Protein AF-A0A2W4LJ87-F1 (afdb_monomer_lite)

pLDDT: mean 85.93, std 9.68, range [39.97, 94.88]

Radius of gyration: 12.06 Å; chains: 1; bounding box: 33×20×30 Å

Secondary structure (DSSP, 8-state):
-PPEEEEETTEEEEEEEEEEES---TTPPTT-EEEETTEEEEE-SSSEEEEEEEEEESS-SS-EEEEHHHHHHHHHHH--

Sequence (80 aa):
MPGLALELFGVRFFVTRARPTGEFARALFPGEVEIRAEGLVARTGDGALLVERATLDDGAEPPTELGASELAARFAELHP

Foldseek 3Di:
DFADWQQDPNWIKGQPDKDWDQDDDPPDDQNDWDQDQQAIWGDHPVGIIGRQKIWTDPPDVVTDIDGRNRRSVVVVVVPD

Structure (mmCIF, N/CA/C/O backbone):
data_AF-A0A2W4LJ87-F1
#
_entry.id   AF-A0A2W4LJ87-F1
#
loop_
_atom_site.group_PDB
_atom_site.id
_atom_site.type_symbol
_atom_site.label_atom_id
_atom_site.label_alt_id
_atom_site.label_comp_id
_atom_site.label_asym_id
_atom_site.label_entity_id
_atom_site.label_seq_id
_atom_site.pdbx_PDB_ins_code
_atom_site.Cartn_x
_atom_site.Cartn_y
_atom_site.Cartn_z
_atom_site.occupancy
_atom_site.B_iso_or_equiv
_atom_site.auth_seq_id
_atom_site.auth_comp_id
_atom_site.auth_asym_id
_atom_site.auth_atom_id
_atom_site.pdbx_PDB_model_num
ATOM 1 N N . MET A 1 1 ? 17.203 -3.960 7.617 1.00 39.97 1 MET A N 1
ATOM 2 C CA . MET A 1 1 ? 15.745 -4.159 7.764 1.00 39.97 1 MET A CA 1
ATOM 3 C C . MET A 1 1 ? 15.166 -4.272 6.369 1.00 39.97 1 MET A C 1
ATOM 5 O O . MET A 1 1 ? 15.389 -3.334 5.614 1.00 39.97 1 MET A O 1
ATOM 9 N N . PRO A 1 2 ? 14.501 -5.371 5.985 1.00 51.59 2 PRO A N 1
ATOM 10 C CA . PRO A 1 2 ? 13.741 -5.368 4.744 1.00 51.59 2 PRO A CA 1
ATOM 11 C C . PRO A 1 2 ? 12.505 -4.475 4.928 1.00 51.59 2 PRO A C 1
ATOM 13 O O . PRO A 1 2 ? 11.824 -4.568 5.950 1.00 51.59 2 PRO A O 1
ATOM 16 N N . GLY A 1 3 ? 12.279 -3.563 3.979 1.00 68.19 3 GLY A N 1
ATOM 17 C CA . GLY A 1 3 ? 11.069 -2.744 3.904 1.00 68.19 3 GLY A CA 1
ATOM 18 C C . GLY A 1 3 ? 9.829 -3.605 3.652 1.00 68.19 3 GLY A C 1
ATOM 19 O O . GLY A 1 3 ? 9.938 -4.754 3.225 1.00 68.19 3 GLY A O 1
ATOM 20 N N . LEU A 1 4 ? 8.645 -3.064 3.940 1.00 76.25 4 LEU A N 1
ATOM 21 C CA . LEU A 1 4 ? 7.378 -3.731 3.637 1.00 76.25 4 LEU A CA 1
ATOM 22 C C . LEU A 1 4 ? 7.251 -3.871 2.113 1.00 76.25 4 LEU A C 1
ATOM 24 O O . LEU A 1 4 ? 7.226 -2.865 1.408 1.00 76.25 4 LEU A O 1
ATOM 28 N N . ALA A 1 5 ? 7.182 -5.104 1.613 1.00 84.12 5 ALA A N 1
ATOM 29 C CA . ALA A 1 5 ? 6.831 -5.360 0.223 1.00 84.12 5 ALA A CA 1
ATOM 30 C C . ALA A 1 5 ? 5.305 -5.304 0.085 1.00 84.12 5 ALA A C 1
ATOM 32 O O . ALA A 1 5 ? 4.590 -6.021 0.788 1.00 84.12 5 ALA A O 1
ATOM 33 N N . LEU A 1 6 ? 4.819 -4.439 -0.798 1.00 85.62 6 LEU A N 1
ATOM 34 C CA . LEU A 1 6 ? 3.422 -4.367 -1.201 1.00 85.62 6 LEU A CA 1
ATOM 35 C C . LEU A 1 6 ? 3.312 -4.900 -2.623 1.00 85.62 6 LEU A C 1
ATOM 37 O O . LE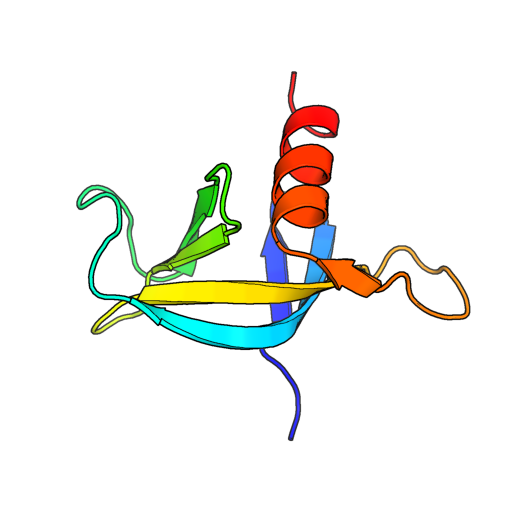U A 1 6 ? 4.035 -4.455 -3.511 1.00 85.62 6 LEU A O 1
ATOM 41 N N . GLU A 1 7 ? 2.399 -5.840 -2.834 1.00 85.88 7 GLU A N 1
ATOM 42 C CA . GLU A 1 7 ? 2.017 -6.274 -4.171 1.00 85.88 7 GLU A CA 1
ATOM 43 C C . GLU A 1 7 ? 0.594 -5.799 -4.426 1.00 85.88 7 GLU A C 1
ATOM 45 O O . GLU A 1 7 ? -0.346 -6.203 -3.742 1.00 85.88 7 GLU A O 1
ATOM 50 N N . LEU A 1 8 ? 0.454 -4.896 -5.387 1.00 80.19 8 LEU A N 1
ATOM 5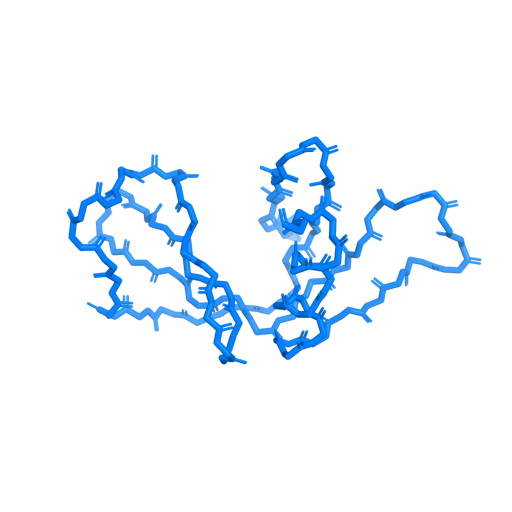1 C CA . LEU A 1 8 ? -0.817 -4.299 -5.754 1.00 80.19 8 LEU A CA 1
ATOM 52 C C . LEU A 1 8 ? -1.033 -4.566 -7.232 1.00 80.19 8 LEU A C 1
ATOM 54 O O . LEU A 1 8 ? -0.271 -4.098 -8.073 1.00 80.19 8 LEU A O 1
ATOM 58 N N . PHE A 1 9 ? -2.045 -5.378 -7.532 1.00 80.31 9 PHE A N 1
ATOM 59 C CA . PHE A 1 9 ? -2.379 -5.784 -8.900 1.00 80.31 9 PHE A CA 1
ATOM 60 C C . PHE A 1 9 ? -1.198 -6.422 -9.660 1.00 80.31 9 PHE A C 1
ATOM 62 O O . PHE A 1 9 ? -1.026 -6.217 -10.857 1.00 80.31 9 PHE A O 1
ATOM 69 N N . GLY A 1 10 ? -0.359 -7.191 -8.957 1.00 81.69 10 GLY A N 1
ATOM 70 C CA . GLY A 1 10 ? 0.833 -7.832 -9.527 1.00 81.69 10 GLY A CA 1
ATOM 71 C C . GLY A 1 10 ? 2.034 -6.899 -9.711 1.00 81.69 10 GLY A C 1
ATOM 72 O O . GLY A 1 10 ? 3.104 -7.363 -10.097 1.00 81.69 10 GLY A O 1
ATOM 73 N N . VAL A 1 11 ? 1.890 -5.607 -9.400 1.00 83.44 11 VAL A N 1
ATOM 74 C CA . VAL A 1 11 ? 2.998 -4.650 -9.367 1.00 83.44 11 VAL A CA 1
ATOM 75 C C . VAL A 1 11 ? 3.581 -4.609 -7.961 1.00 83.44 11 VAL A C 1
ATOM 77 O O . VAL A 1 11 ? 2.858 -4.453 -6.972 1.00 83.44 11 VAL A O 1
ATOM 80 N N . ARG A 1 12 ? 4.903 -4.768 -7.869 1.00 87.38 12 ARG A N 1
ATOM 81 C CA . ARG A 1 12 ? 5.619 -4.829 -6.596 1.00 87.38 12 ARG A CA 1
ATOM 82 C C . ARG A 1 12 ? 6.231 -3.487 -6.245 1.00 87.38 12 ARG A C 1
ATOM 84 O O . ARG A 1 12 ? 6.907 -2.852 -7.049 1.00 87.38 12 ARG A O 1
ATOM 91 N N . PHE A 1 13 ? 6.013 -3.096 -5.001 1.00 88.56 13 PHE A N 1
ATOM 92 C CA . PHE A 1 13 ? 6.564 -1.897 -4.403 1.00 88.56 13 PHE A CA 1
ATOM 93 C C . PHE A 1 13 ? 7.274 -2.270 -3.111 1.00 88.56 13 PHE A C 1
ATOM 95 O O . PHE A 1 13 ? 6.751 -3.033 -2.298 1.00 88.56 13 PHE A O 1
ATOM 102 N N . PHE A 1 14 ? 8.437 -1.679 -2.875 1.00 90.75 14 PHE A N 1
ATOM 103 C CA . PHE A 1 14 ? 9.108 -1.760 -1.585 1.00 90.75 14 PHE A CA 1
ATOM 104 C C . PHE A 1 14 ? 8.930 -0.441 -0.852 1.00 90.75 14 PHE A C 1
ATOM 106 O O . PHE A 1 14 ? 9.461 0.591 -1.254 1.00 90.75 14 PHE A O 1
ATOM 113 N N . VAL A 1 15 ? 8.168 -0.467 0.234 1.00 91.38 15 VAL A N 1
ATOM 114 C CA . VAL A 1 15 ? 7.915 0.716 1.054 1.00 91.38 15 VAL A CA 1
ATOM 115 C C . VAL A 1 15 ? 9.201 1.123 1.763 1.00 91.38 15 VAL A C 1
ATOM 117 O O . VAL A 1 15 ? 9.735 0.383 2.593 1.00 91.38 15 VAL A O 1
ATOM 120 N N . THR A 1 16 ? 9.669 2.332 1.459 1.00 91.69 16 THR A N 1
ATOM 121 C CA . THR A 1 16 ? 10.851 2.944 2.078 1.00 91.69 16 THR A CA 1
ATOM 122 C C . THR A 1 16 ? 10.468 3.898 3.205 1.00 91.69 16 THR A C 1
ATOM 124 O O . THR A 1 16 ? 11.265 4.123 4.119 1.00 91.69 16 THR A O 1
ATOM 127 N N . ARG A 1 17 ? 9.237 4.432 3.191 1.00 91.25 17 ARG A N 1
ATOM 128 C CA . ARG A 1 17 ? 8.708 5.282 4.261 1.00 91.25 17 ARG A CA 1
ATOM 129 C C . ARG A 1 17 ? 7.196 5.141 4.414 1.00 91.25 17 ARG A C 1
ATOM 131 O O . ARG A 1 17 ? 6.447 5.296 3.453 1.00 91.25 17 ARG A O 1
ATOM 138 N N . ALA A 1 18 ? 6.756 4.928 5.649 1.00 92.62 18 ALA A N 1
ATOM 139 C CA . ALA A 1 18 ? 5.350 4.926 6.028 1.00 92.62 18 ALA A CA 1
ATOM 140 C C . ALA A 1 18 ? 5.176 5.469 7.448 1.00 92.62 18 ALA A C 1
ATOM 142 O O . ALA A 1 18 ? 6.114 5.444 8.252 1.00 92.62 18 ALA A O 1
ATOM 143 N N . ARG A 1 19 ? 3.963 5.918 7.765 1.00 93.19 19 ARG A N 1
ATOM 144 C CA . ARG A 1 19 ? 3.570 6.318 9.119 1.00 93.19 19 ARG A CA 1
ATOM 145 C C . ARG A 1 19 ? 2.258 5.649 9.536 1.00 93.19 19 ARG A C 1
ATOM 147 O O . ARG A 1 19 ? 1.411 5.403 8.677 1.00 93.19 19 ARG A O 1
ATOM 154 N N . PRO A 1 20 ? 2.044 5.394 10.836 1.00 94.56 20 PRO A N 1
ATOM 155 C CA . PRO A 1 20 ? 0.747 4.950 11.328 1.00 94.56 20 PRO A CA 1
ATOM 156 C C . PRO A 1 20 ? -0.365 5.951 10.994 1.00 94.56 20 PRO A C 1
ATOM 158 O O . PRO A 1 20 ? -0.153 7.170 11.000 1.00 94.56 20 PRO A O 1
ATOM 161 N N . THR A 1 21 ? -1.562 5.434 10.732 1.00 93.31 21 THR A N 1
ATOM 162 C CA . THR A 1 21 ? -2.784 6.225 10.586 1.00 93.31 21 THR A CA 1
ATOM 163 C C . THR A 1 21 ? -3.982 5.486 11.183 1.00 93.31 21 THR A C 1
ATOM 165 O O . THR A 1 21 ? -4.082 4.263 11.100 1.00 93.31 21 THR A O 1
ATOM 168 N N . GLY A 1 22 ? -4.890 6.239 11.807 1.00 89.69 22 GLY A N 1
ATOM 169 C CA . GLY A 1 22 ? -6.187 5.735 12.272 1.00 89.69 22 GLY A CA 1
ATOM 170 C C . GLY A 1 22 ? -7.301 5.895 11.234 1.00 89.69 22 GLY A C 1
ATOM 171 O O . GLY A 1 22 ? -8.422 5.449 11.463 1.00 89.69 22 GLY A O 1
ATOM 172 N N . GLU A 1 23 ? -7.003 6.537 10.104 1.00 90.56 23 GLU A N 1
ATOM 173 C CA . GLU A 1 23 ? -7.972 6.867 9.064 1.00 90.56 23 GLU A CA 1
ATOM 174 C C . GLU A 1 23 ? -7.831 5.910 7.882 1.00 90.56 23 GLU A C 1
ATOM 176 O O . GLU A 1 23 ? -6.888 6.008 7.101 1.00 90.56 23 GLU A O 1
ATOM 181 N N . PHE A 1 24 ? -8.793 5.011 7.717 1.00 92.00 24 PHE A N 1
ATOM 182 C CA . PHE A 1 24 ? -8.885 4.046 6.618 1.00 92.00 24 PHE A CA 1
ATOM 183 C C . PHE A 1 24 ? -10.355 3.676 6.398 1.00 92.00 24 PHE A C 1
ATOM 185 O O . PHE A 1 24 ? -11.171 3.751 7.328 1.00 92.00 24 PHE A O 1
ATOM 192 N N . ALA A 1 25 ? -10.710 3.271 5.182 1.00 89.56 25 ALA A N 1
ATOM 193 C CA . ALA A 1 25 ? -12.047 2.779 4.901 1.00 89.56 25 ALA A CA 1
ATOM 194 C C . ALA A 1 25 ? -12.332 1.530 5.751 1.00 89.56 25 ALA A C 1
ATOM 196 O O . ALA A 1 25 ? -11.631 0.524 5.674 1.00 89.56 25 ALA A O 1
ATOM 197 N N . ARG A 1 26 ? -13.394 1.576 6.566 1.00 89.06 26 ARG A N 1
ATOM 198 C CA . ARG A 1 26 ? -13.744 0.481 7.495 1.00 89.06 26 ARG A CA 1
ATOM 199 C C . ARG A 1 26 ? -14.100 -0.834 6.801 1.00 89.06 26 ARG A C 1
ATOM 201 O O . ARG A 1 26 ? -14.152 -1.861 7.465 1.00 89.06 26 ARG A O 1
ATOM 208 N N . ALA A 1 27 ? -14.382 -0.777 5.503 1.00 92.12 27 ALA A N 1
ATOM 209 C CA . ALA A 1 27 ? -14.657 -1.945 4.681 1.00 92.12 27 ALA A CA 1
ATOM 210 C C . ALA A 1 27 ? -13.390 -2.744 4.325 1.00 92.12 27 ALA A C 1
ATOM 212 O O . ALA A 1 27 ? -13.531 -3.876 3.881 1.00 92.12 27 ALA A O 1
ATOM 213 N N . LEU A 1 28 ? -12.189 -2.181 4.520 1.00 91.50 28 LEU A N 1
ATOM 214 C CA . LEU A 1 28 ? -10.933 -2.854 4.192 1.00 91.50 28 LEU A CA 1
ATOM 215 C C . LEU A 1 28 ? -10.595 -3.957 5.195 1.00 91.50 28 LEU A C 1
ATOM 217 O O . LEU A 1 28 ? -10.596 -3.744 6.416 1.00 91.50 28 LEU A O 1
ATOM 221 N N . PHE A 1 29 ? -10.209 -5.110 4.667 1.00 94.44 29 PHE A N 1
ATOM 222 C CA . PHE A 1 29 ? -9.608 -6.199 5.422 1.00 94.44 29 PHE A CA 1
ATOM 223 C C . PHE A 1 29 ? -8.095 -5.987 5.600 1.00 94.44 29 PHE A C 1
ATOM 225 O O . PHE A 1 29 ? -7.459 -5.299 4.802 1.00 94.44 29 PHE A O 1
ATOM 232 N N . PRO A 1 30 ? -7.472 -6.571 6.643 1.00 92.88 30 PRO A N 1
ATOM 233 C CA . PRO A 1 30 ? -6.017 -6.582 6.767 1.00 92.88 30 PRO A CA 1
ATOM 234 C C . PRO A 1 30 ? -5.336 -7.144 5.513 1.00 92.88 30 PRO A C 1
ATOM 236 O O . PRO A 1 30 ? -5.679 -8.232 5.057 1.00 92.88 30 PRO A O 1
ATOM 239 N N . GLY A 1 31 ? -4.356 -6.408 4.989 1.00 90.81 31 GLY A N 1
ATOM 240 C CA . GLY A 1 31 ? -3.676 -6.707 3.726 1.00 90.81 31 GLY A CA 1
ATOM 241 C C . GLY A 1 31 ? -4.247 -5.965 2.514 1.00 90.81 31 GLY A C 1
ATOM 242 O O . GLY A 1 31 ? -3.571 -5.898 1.491 1.00 90.81 31 GLY A O 1
ATOM 243 N N . GLU A 1 32 ? -5.434 -5.365 2.622 1.00 91.88 32 GLU A N 1
ATOM 244 C CA . GLU A 1 32 ? -5.996 -4.521 1.567 1.00 91.88 32 GLU A CA 1
ATOM 245 C C . GLU A 1 32 ? -5.502 -3.075 1.670 1.00 91.88 32 GLU A C 1
ATOM 247 O O . GLU A 1 32 ? -5.063 -2.602 2.727 1.00 91.88 32 GLU A O 1
ATOM 252 N N . VAL A 1 33 ? -5.581 -2.363 0.546 1.00 90.69 33 VAL A N 1
ATOM 253 C CA . VAL A 1 33 ? -5.052 -1.009 0.404 1.00 90.69 33 VAL A CA 1
ATOM 254 C C . VAL A 1 33 ? -6.114 -0.072 -0.159 1.00 90.69 33 VAL A C 1
ATOM 256 O O . VAL A 1 33 ? -6.772 -0.371 -1.151 1.00 90.69 33 VAL A O 1
ATOM 259 N N . GLU A 1 34 ? -6.250 1.088 0.475 1.00 91.44 34 GLU A N 1
ATOM 260 C CA . GLU A 1 34 ? -6.970 2.249 -0.040 1.00 91.44 34 GLU A CA 1
ATOM 261 C C . GLU A 1 34 ? -6.016 3.127 -0.852 1.00 91.44 34 GLU A C 1
ATOM 263 O O . GLU A 1 34 ? -4.907 3.416 -0.396 1.00 91.44 34 GLU A O 1
ATOM 268 N N . ILE A 1 35 ? -6.456 3.621 -2.006 1.00 88.38 35 ILE A N 1
ATOM 269 C CA . ILE A 1 35 ? -5.717 4.631 -2.770 1.00 88.38 35 ILE A CA 1
ATOM 270 C C . ILE A 1 35 ? -6.339 5.995 -2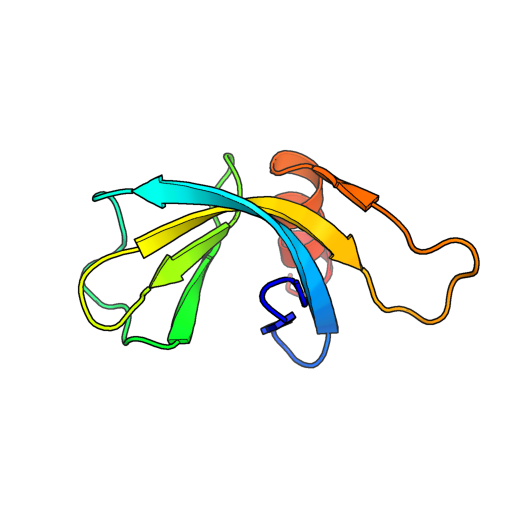.480 1.00 88.38 35 ILE A C 1
ATOM 272 O O . ILE A 1 35 ? -7.550 6.170 -2.620 1.00 88.38 35 ILE A O 1
ATOM 276 N N . ARG A 1 36 ? -5.514 6.968 -2.092 1.00 87.56 36 ARG A N 1
ATOM 277 C CA . ARG A 1 36 ? -5.927 8.346 -1.817 1.00 87.56 36 ARG A CA 1
ATOM 278 C C . ARG A 1 36 ? -5.007 9.350 -2.497 1.00 87.56 36 ARG A C 1
ATOM 280 O O . ARG A 1 36 ? -3.914 9.007 -2.933 1.00 87.56 36 ARG A O 1
ATOM 287 N N . ALA A 1 37 ? -5.425 10.613 -2.544 1.00 82.06 37 ALA A N 1
ATOM 288 C CA . ALA A 1 37 ? -4.607 11.690 -3.104 1.00 82.06 37 ALA A CA 1
ATOM 289 C C . ALA A 1 37 ? -3.277 11.862 -2.345 1.00 82.06 37 ALA A C 1
ATOM 291 O O . ALA A 1 37 ? -2.248 12.181 -2.939 1.00 82.06 37 ALA A O 1
ATOM 292 N N . GLU A 1 38 ? -3.295 11.623 -1.034 1.00 83.62 38 GLU A N 1
ATOM 293 C CA . GLU A 1 38 ? -2.142 11.710 -0.142 1.00 83.62 38 GLU A CA 1
ATOM 294 C C . GLU A 1 38 ? -1.299 10.426 -0.056 1.00 83.62 38 GLU A C 1
ATOM 296 O O . GLU A 1 38 ? -0.389 10.373 0.772 1.00 83.62 38 GLU A O 1
ATOM 301 N N . GLY A 1 39 ? -1.588 9.400 -0.867 1.00 88.38 39 GLY A N 1
ATOM 302 C CA . GLY A 1 39 ? -0.825 8.149 -0.927 1.00 88.38 39 GLY A CA 1
ATOM 303 C C . GLY A 1 39 ? -1.676 6.893 -0.746 1.00 88.38 39 GLY A C 1
ATOM 304 O O . GLY A 1 39 ? -2.867 6.870 -1.048 1.00 88.38 39 GLY A O 1
ATOM 305 N N . LEU A 1 40 ? -1.048 5.821 -0.261 1.00 91.19 40 LEU A N 1
ATOM 306 C CA . LEU A 1 40 ? -1.691 4.513 -0.095 1.00 91.19 40 LEU A CA 1
ATOM 307 C C . LEU A 1 40 ? -1.897 4.210 1.379 1.00 91.19 40 LEU A C 1
ATOM 309 O O . LEU A 1 40 ? -0.954 4.308 2.164 1.00 91.19 40 LEU A O 1
ATOM 313 N N . VAL A 1 41 ? -3.099 3.788 1.754 1.00 93.62 41 VAL A N 1
ATOM 314 C CA . VAL A 1 41 ? -3.407 3.377 3.123 1.00 93.62 41 VAL A CA 1
ATOM 315 C C . VAL A 1 41 ? -3.557 1.865 3.173 1.00 93.62 41 VAL A C 1
ATOM 317 O O . VAL A 1 41 ? -4.566 1.324 2.736 1.00 93.62 41 VAL A O 1
ATOM 320 N N . ALA A 1 42 ? -2.559 1.176 3.720 1.00 92.69 42 ALA A N 1
ATOM 321 C CA . ALA A 1 42 ? -2.581 -0.272 3.892 1.00 92.69 42 ALA A CA 1
ATOM 322 C C . ALA A 1 42 ? -3.181 -0.647 5.251 1.00 92.69 42 ALA A C 1
ATOM 324 O O . ALA A 1 42 ? -2.666 -0.237 6.298 1.00 92.69 42 ALA A O 1
ATOM 325 N N . ARG A 1 43 ? -4.254 -1.442 5.253 1.00 93.81 43 ARG A N 1
ATOM 326 C CA . ARG A 1 43 ? -4.878 -1.941 6.482 1.00 93.81 43 ARG A CA 1
ATOM 327 C C . ARG A 1 43 ? -4.017 -3.050 7.088 1.00 93.81 43 ARG A C 1
ATOM 329 O O . ARG A 1 43 ? -3.686 -4.032 6.426 1.00 93.81 43 ARG A O 1
ATOM 336 N N . THR A 1 44 ? -3.688 -2.921 8.369 1.00 91.50 44 THR A N 1
ATOM 337 C CA . THR A 1 44 ? -3.030 -3.964 9.169 1.00 91.50 44 THR A CA 1
ATOM 338 C C . THR A 1 44 ? -4.054 -4.674 10.061 1.00 91.50 44 THR A C 1
ATOM 340 O O . THR A 1 44 ? -5.239 -4.333 10.068 1.00 91.50 44 THR A O 1
ATOM 343 N N . GLY A 1 45 ? -3.618 -5.682 10.824 1.00 90.38 45 GLY A N 1
ATOM 344 C CA . GLY A 1 45 ? -4.496 -6.396 11.760 1.00 90.38 45 GLY A CA 1
ATOM 345 C C . GLY A 1 45 ? -5.087 -5.502 12.860 1.00 90.38 45 GLY A C 1
ATOM 346 O O . GLY A 1 45 ? -6.211 -5.725 13.302 1.00 90.38 45 GLY A O 1
ATOM 347 N N . ASP A 1 46 ? -4.359 -4.465 13.269 1.00 89.81 46 ASP A N 1
ATOM 348 C CA . ASP A 1 46 ? -4.662 -3.593 14.407 1.00 89.81 46 ASP A CA 1
ATOM 349 C C . ASP A 1 46 ? -4.868 -2.115 14.029 1.00 89.81 46 ASP A C 1
ATOM 351 O O . ASP A 1 46 ? -5.478 -1.358 14.781 1.00 89.81 46 ASP A O 1
ATOM 355 N N . GLY A 1 47 ? -4.446 -1.693 12.839 1.00 93.06 47 GLY A N 1
ATOM 356 C CA . GLY A 1 47 ? -4.398 -0.288 12.442 1.00 93.06 47 GLY A CA 1
ATOM 357 C C . GLY A 1 47 ? -4.258 -0.119 10.934 1.00 93.06 47 GLY A C 1
ATOM 358 O O . GLY A 1 47 ? -4.716 -0.946 10.146 1.00 93.06 47 GLY A O 1
ATOM 359 N N . ALA A 1 48 ? -3.666 0.980 10.507 1.00 94.88 48 ALA A N 1
ATOM 360 C CA . ALA A 1 48 ? -3.305 1.160 9.115 1.00 94.88 48 ALA A CA 1
ATOM 361 C C . ALA A 1 48 ? -1.996 1.938 9.006 1.00 94.88 48 ALA A C 1
ATOM 363 O O . ALA A 1 48 ? -1.576 2.639 9.933 1.00 94.88 48 ALA A O 1
ATOM 364 N N . LEU A 1 49 ? -1.356 1.808 7.852 1.00 93.94 49 LEU A N 1
ATOM 365 C CA . LEU A 1 49 ? -0.150 2.537 7.493 1.00 93.94 49 LEU A CA 1
ATOM 366 C C . LEU A 1 49 ? -0.445 3.416 6.286 1.00 93.94 49 LEU A C 1
ATOM 368 O O . LEU A 1 49 ? -0.914 2.912 5.270 1.00 93.94 49 LEU A O 1
ATOM 372 N N . LEU A 1 50 ? -0.129 4.706 6.382 1.00 94.12 50 LEU A N 1
ATOM 373 C CA . LEU A 1 50 ? -0.025 5.568 5.211 1.00 94.12 50 LEU A CA 1
ATOM 374 C C . LEU A 1 50 ? 1.387 5.429 4.636 1.00 94.12 50 LEU A C 1
ATOM 376 O O . LEU A 1 50 ? 2.369 5.766 5.305 1.00 94.12 50 LEU A O 1
ATOM 380 N N . VAL A 1 51 ? 1.476 4.940 3.406 1.00 92.50 51 VAL A N 1
ATOM 381 C CA . VAL A 1 51 ? 2.711 4.835 2.630 1.00 92.50 51 VAL A CA 1
ATOM 382 C C . VAL A 1 51 ? 3.033 6.199 2.034 1.00 92.50 51 VAL A C 1
ATOM 384 O O . VAL A 1 51 ? 2.278 6.728 1.222 1.00 92.50 51 VAL A O 1
ATOM 387 N N . GLU A 1 52 ? 4.172 6.757 2.438 1.00 90.75 52 GLU A N 1
ATOM 388 C CA . GLU A 1 52 ? 4.635 8.073 1.990 1.00 90.75 52 GLU A CA 1
ATOM 389 C C . GLU A 1 52 ? 5.638 7.961 0.837 1.00 90.75 52 GLU A C 1
ATOM 391 O O . GLU A 1 52 ? 5.703 8.860 -0.003 1.00 90.75 52 GLU A O 1
ATOM 396 N N . ARG A 1 53 ? 6.439 6.884 0.820 1.00 91.75 53 ARG A N 1
ATOM 397 C CA . ARG A 1 53 ? 7.407 6.572 -0.241 1.00 91.75 53 ARG A CA 1
ATOM 398 C C . ARG A 1 53 ? 7.578 5.073 -0.439 1.00 91.75 53 ARG A C 1
ATOM 400 O O . ARG A 1 53 ? 7.618 4.313 0.537 1.00 91.75 53 ARG A O 1
ATOM 407 N N . ALA A 1 54 ? 7.749 4.674 -1.692 1.00 92.12 54 ALA A N 1
ATOM 408 C CA . ALA A 1 54 ? 8.112 3.316 -2.062 1.00 92.12 54 ALA A CA 1
ATOM 409 C C . ALA A 1 54 ? 8.950 3.296 -3.345 1.00 92.12 54 ALA A C 1
ATOM 411 O O . ALA A 1 54 ? 8.848 4.199 -4.168 1.00 92.12 54 ALA A O 1
ATOM 412 N N . THR A 1 55 ? 9.757 2.256 -3.528 1.00 91.94 55 THR A N 1
ATOM 413 C CA . THR A 1 55 ? 10.431 1.983 -4.801 1.00 91.94 55 THR A CA 1
ATOM 414 C C . THR A 1 55 ? 9.624 0.980 -5.607 1.00 91.94 55 THR A C 1
ATOM 416 O O . THR A 1 55 ? 9.237 -0.062 -5.076 1.00 91.94 55 THR A O 1
ATOM 419 N N . LEU A 1 56 ? 9.390 1.288 -6.876 1.00 89.12 56 LEU A N 1
ATOM 420 C CA . LEU A 1 56 ? 8.776 0.388 -7.841 1.00 89.12 56 LEU A CA 1
ATOM 421 C C . LEU A 1 56 ? 9.800 -0.659 -8.303 1.00 89.12 56 LEU A C 1
ATOM 423 O O . LEU A 1 56 ? 10.931 -0.313 -8.646 1.00 89.12 56 LEU A O 1
ATOM 427 N N . ASP A 1 57 ? 9.388 -1.924 -8.304 1.00 86.12 57 ASP A N 1
ATOM 428 C CA . ASP A 1 57 ? 10.154 -3.050 -8.839 1.00 86.12 57 ASP A CA 1
ATOM 429 C C . ASP A 1 57 ? 9.620 -3.424 -10.229 1.00 86.12 57 ASP A C 1
ATOM 431 O O . ASP A 1 57 ? 8.794 -4.323 -10.387 1.00 86.12 57 ASP A O 1
ATOM 435 N N . ASP A 1 58 ? 10.048 -2.662 -11.237 1.00 83.62 58 ASP A N 1
ATOM 436 C CA . ASP A 1 58 ? 9.703 -2.833 -12.656 1.00 83.62 58 ASP A CA 1
ATO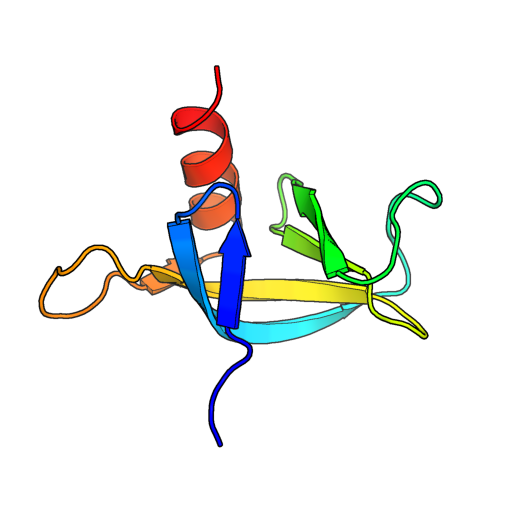M 437 C C . ASP A 1 58 ? 10.888 -3.331 -13.506 1.00 83.62 58 ASP A C 1
ATOM 439 O O . ASP A 1 58 ? 10.816 -3.362 -14.735 1.00 83.62 58 ASP A O 1
ATOM 443 N N . GLY A 1 59 ? 11.984 -3.734 -12.857 1.00 82.88 59 GLY A N 1
ATOM 444 C CA . GLY A 1 59 ? 13.219 -4.152 -13.519 1.00 82.88 59 GLY A CA 1
ATOM 445 C C . GLY A 1 59 ? 14.108 -3.003 -14.012 1.00 82.88 59 GLY A C 1
ATOM 446 O O . GLY A 1 59 ? 15.107 -3.279 -14.678 1.00 82.88 59 GLY A O 1
ATOM 447 N N . ALA A 1 60 ? 13.789 -1.740 -13.702 1.00 83.00 60 ALA A N 1
ATOM 448 C CA . ALA A 1 60 ? 14.681 -0.612 -13.965 1.00 83.00 60 ALA A CA 1
ATOM 449 C C . ALA A 1 60 ? 15.904 -0.610 -13.027 1.00 83.00 60 ALA A C 1
ATOM 451 O O . ALA A 1 60 ? 15.808 -0.933 -11.842 1.00 83.00 60 ALA A O 1
ATOM 452 N N . GLU A 1 61 ? 17.059 -0.186 -13.549 1.00 83.50 61 GLU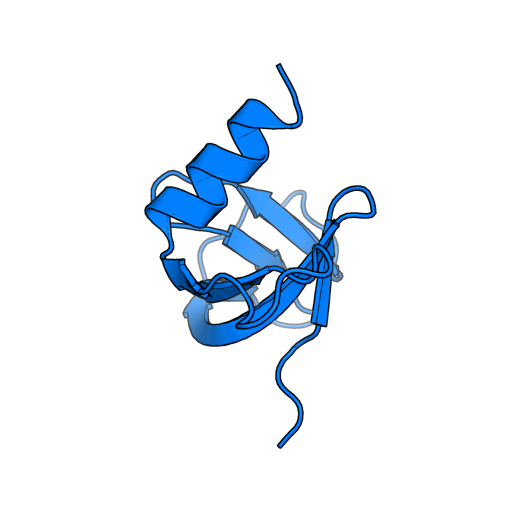 A N 1
ATOM 453 C CA . GLU A 1 61 ? 18.278 0.018 -12.764 1.00 83.50 61 GLU A CA 1
ATOM 454 C C . GLU A 1 61 ? 18.817 1.448 -12.992 1.00 83.50 61 GLU A C 1
ATOM 456 O O . GLU A 1 61 ? 19.255 1.762 -14.104 1.00 83.50 61 GLU A O 1
ATOM 461 N N . PRO A 1 62 ? 18.784 2.341 -11.976 1.00 81.31 62 PRO A N 1
ATOM 462 C CA . PRO A 1 62 ? 18.331 2.110 -10.598 1.00 81.31 62 PRO A CA 1
ATOM 463 C C . PRO A 1 62 ? 16.792 2.014 -10.457 1.00 81.31 62 PRO A C 1
ATOM 465 O O . PRO A 1 62 ? 16.078 2.529 -11.319 1.00 81.31 62 PRO A O 1
ATOM 468 N N . PRO A 1 63 ? 16.278 1.416 -9.359 1.00 84.62 63 PRO A N 1
ATOM 469 C CA . PRO A 1 63 ? 14.844 1.355 -9.080 1.00 84.62 63 PRO A CA 1
ATOM 470 C C . PRO A 1 63 ? 14.210 2.745 -9.019 1.00 84.62 63 PRO A C 1
ATOM 472 O O . PRO A 1 63 ? 14.803 3.686 -8.482 1.00 84.62 63 PRO A O 1
ATOM 475 N N . THR A 1 64 ? 12.975 2.861 -9.501 1.00 89.94 64 THR A N 1
ATOM 476 C CA . THR A 1 64 ? 12.242 4.131 -9.479 1.00 89.94 64 THR A CA 1
ATOM 477 C C . THR A 1 64 ? 11.669 4.380 -8.082 1.00 89.94 64 THR A C 1
ATOM 479 O O . THR A 1 64 ? 10.787 3.647 -7.636 1.00 89.94 64 THR A O 1
ATOM 482 N N . GLU A 1 65 ? 12.138 5.413 -7.375 1.00 91.69 65 GLU A N 1
ATOM 483 C CA . GLU A 1 65 ? 11.509 5.868 -6.125 1.00 91.69 65 GLU A CA 1
ATOM 484 C C . GLU A 1 65 ? 10.297 6.754 -6.437 1.00 91.69 65 GLU A C 1
ATOM 486 O O . GLU A 1 65 ? 10.379 7.660 -7.262 1.00 91.69 65 GLU A O 1
ATOM 491 N N . LEU A 1 66 ? 9.178 6.483 -5.767 1.00 91.69 66 LEU A N 1
ATOM 492 C CA . LEU A 1 66 ? 7.914 7.192 -5.924 1.00 91.69 66 LEU A CA 1
ATOM 493 C C . LEU A 1 66 ? 7.478 7.783 -4.580 1.00 91.69 66 LEU A C 1
ATOM 495 O O . LEU A 1 66 ? 7.435 7.091 -3.553 1.00 91.69 66 LEU A O 1
ATOM 499 N N . GLY A 1 67 ? 7.119 9.064 -4.592 1.00 90.38 67 GLY A N 1
ATOM 500 C CA . GLY A 1 67 ? 6.430 9.730 -3.493 1.00 90.38 67 GLY A CA 1
ATOM 501 C C . GLY A 1 67 ? 4.932 9.420 -3.461 1.00 90.38 67 GLY A C 1
ATOM 502 O O . GLY A 1 67 ? 4.363 8.871 -4.398 1.00 90.38 67 GLY A O 1
ATOM 503 N N . ALA A 1 68 ? 4.267 9.815 -2.378 1.00 86.25 68 ALA A N 1
ATOM 504 C CA . ALA A 1 68 ? 2.847 9.560 -2.140 1.00 86.25 68 ALA A CA 1
ATOM 505 C C . ALA A 1 68 ? 1.909 9.918 -3.312 1.00 86.25 68 ALA A C 1
ATOM 507 O O . ALA A 1 68 ? 1.090 9.097 -3.722 1.00 86.25 68 ALA A O 1
ATOM 508 N N . SER A 1 69 ? 2.045 11.121 -3.879 1.00 83.56 69 SER A N 1
ATOM 509 C CA . SER A 1 69 ? 1.219 11.565 -5.009 1.00 83.56 69 SER A CA 1
ATOM 510 C C . SER A 1 69 ? 1.523 10.795 -6.296 1.00 83.56 69 SER A C 1
ATOM 512 O O . SER A 1 69 ? 0.620 10.530 -7.084 1.00 83.56 69 SER A O 1
ATOM 514 N N . GLU A 1 70 ? 2.785 10.417 -6.506 1.00 88.62 70 GLU A N 1
ATOM 515 C CA . GLU A 1 70 ? 3.218 9.641 -7.673 1.00 88.62 70 GLU A CA 1
ATOM 516 C C . GLU A 1 70 ? 2.744 8.193 -7.568 1.00 88.62 70 GLU A C 1
ATOM 518 O O . GLU A 1 70 ? 2.290 7.635 -8.559 1.00 88.62 70 GLU A O 1
ATOM 523 N N . LEU A 1 71 ? 2.762 7.609 -6.366 1.00 85.75 71 LEU A N 1
ATOM 524 C CA . LEU A 1 71 ? 2.158 6.307 -6.095 1.00 85.75 71 LEU A CA 1
ATOM 525 C C . LEU A 1 71 ? 0.677 6.323 -6.476 1.00 85.75 71 LEU A C 1
ATOM 527 O O . LEU A 1 71 ? 0.257 5.522 -7.305 1.00 85.75 71 LEU A O 1
ATOM 531 N N . ALA A 1 72 ? -0.096 7.267 -5.935 1.00 84.00 72 ALA A N 1
ATOM 532 C CA . ALA A 1 72 ? -1.523 7.379 -6.229 1.00 84.00 72 ALA A CA 1
ATOM 533 C C . ALA A 1 72 ? -1.807 7.555 -7.732 1.00 84.00 72 ALA A C 1
ATOM 535 O O . ALA A 1 72 ? -2.682 6.881 -8.277 1.00 84.00 72 ALA A O 1
ATOM 536 N N . ALA A 1 73 ? -1.035 8.410 -8.412 1.00 83.62 73 ALA A N 1
ATOM 537 C CA . ALA A 1 73 ? -1.157 8.627 -9.852 1.00 83.62 73 ALA A CA 1
ATOM 538 C C . ALA A 1 73 ? -0.825 7.365 -10.660 1.00 83.62 73 ALA A C 1
ATOM 540 O O . ALA A 1 73 ? -1.591 6.990 -11.5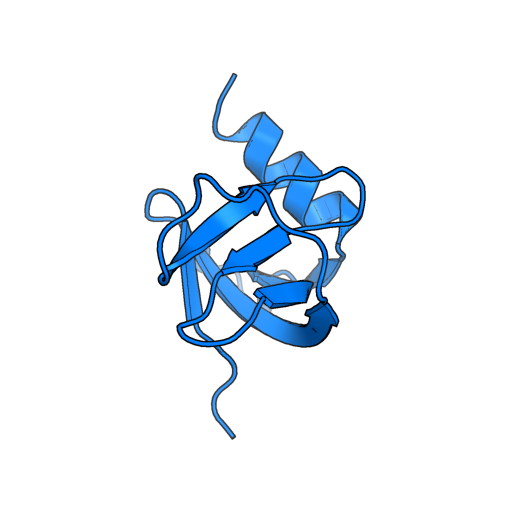46 1.00 83.62 73 ALA A O 1
ATOM 541 N N . ARG A 1 74 ? 0.262 6.661 -10.317 1.00 81.94 74 ARG A N 1
ATOM 542 C CA . ARG A 1 74 ? 0.632 5.402 -10.976 1.00 81.94 74 ARG A CA 1
ATOM 543 C C . ARG A 1 74 ? -0.456 4.345 -10.863 1.00 81.94 74 ARG A C 1
ATOM 545 O O . ARG A 1 74 ? -0.696 3.632 -11.830 1.00 81.94 74 ARG A O 1
ATOM 552 N N . PHE A 1 75 ? -1.155 4.265 -9.733 1.00 76.50 75 PHE A N 1
ATOM 553 C CA . PHE A 1 75 ? -2.287 3.346 -9.612 1.00 76.50 75 PHE A CA 1
ATOM 554 C C . PHE A 1 75 ? -3.480 3.736 -10.479 1.00 76.50 75 PHE A C 1
ATOM 556 O O . PHE A 1 75 ? -4.082 2.856 -11.089 1.00 76.50 75 PHE A O 1
ATOM 563 N N . ALA A 1 76 ? -3.800 5.028 -10.565 1.00 74.88 76 ALA A N 1
ATOM 564 C CA . ALA A 1 76 ? -4.869 5.504 -11.438 1.00 74.88 76 ALA A CA 1
ATOM 565 C C . ALA A 1 76 ? -4.565 5.238 -12.927 1.00 74.88 76 ALA A C 1
ATOM 567 O O . ALA A 1 76 ? -5.467 4.914 -13.690 1.00 74.88 76 ALA A O 1
ATOM 568 N N . GLU A 1 77 ? -3.299 5.326 -13.346 1.00 76.69 77 GLU A N 1
ATOM 569 C CA . GLU A 1 77 ? -2.879 5.008 -14.721 1.00 76.69 77 GLU A CA 1
ATOM 570 C C . GLU A 1 77 ? -3.000 3.515 -15.056 1.00 76.69 77 GLU A C 1
ATOM 572 O O . GLU A 1 77 ? -3.348 3.154 -16.180 1.00 76.69 77 GLU A O 1
ATOM 577 N N . LEU A 1 78 ? -2.705 2.641 -14.091 1.00 69.69 78 LEU A N 1
ATOM 578 C CA . LEU A 1 78 ? -2.749 1.189 -14.276 1.00 69.69 78 LEU A CA 1
ATOM 579 C C . LEU A 1 78 ? -4.185 0.629 -14.292 1.00 69.69 78 LEU A C 1
ATOM 581 O O . LEU A 1 78 ? -4.381 -0.515 -14.704 1.00 69.69 78 LEU A O 1
ATOM 585 N N . HIS A 1 79 ? -5.180 1.429 -13.889 1.00 62.31 79 HIS A N 1
ATOM 586 C CA . HIS A 1 79 ? -6.592 1.046 -13.812 1.00 62.31 79 HIS A CA 1
ATOM 587 C C . HIS A 1 79 ? -7.536 2.217 -14.174 1.00 62.31 79 HIS A C 1
ATOM 589 O O . HIS A 1 79 ? -7.966 2.934 -13.266 1.00 62.31 79 HIS A O 1
ATOM 595 N N . PRO A 1 80 ? -7.874 2.412 -15.468 1.00 55.78 80 PRO A N 1
ATOM 596 C CA . PRO A 1 80 ? -8.872 3.396 -15.905 1.00 55.78 80 PRO A CA 1
ATOM 597 C C . PRO A 1 80 ? -10.318 3.013 -15.553 1.00 55.78 80 PRO A C 1
ATOM 599 O O . PRO A 1 80 ? -10.627 1.798 -15.487 1.00 55.78 80 PRO A O 1
#